Protein AF-N8WRP2-F1 (afdb_monomer_lite)

Organism: NCBI:txid1217675

Secondary structure (DSSP, 8-state):
-------------SS-HHHHHHHHHHHHHHHHHHHHHHHHHHHHHHHHHHHHHHHHHHHHHTT-TTHHHHHHHHHHHHHHHHHHHHHHHHHHHHHHHHHHHHHHHHHHTTS--

Radius of gyration: 22.35 Å; chains: 1; bounding box: 55×19×64 Å

pLDDT: mean 86.26, std 19.16, range [31.7, 98.5]

Foldseek 3Di:
DDDDDDDDDDDDDDPCLVVVLVVLVVLLVVLVVLLVVLLVVLVVLVVVLVVLVVVLVVCVVVVHPCNVVSVVVSVVSNVSSVVSNVVSVVSVVVSVVSVVVSVVSVCVVVPPD

Structure (mmCIF, N/CA/C/O backbone):
data_AF-N8WRP2-F1
#
_entry.id   AF-N8WRP2-F1
#
loop_
_atom_site.group_PDB
_atom_site.id
_atom_site.type_symbol
_atom_site.label_atom_id
_atom_site.label_alt_id
_atom_site.label_comp_id
_atom_site.label_asym_id
_atom_site.label_entity_id
_atom_site.label_seq_id
_atom_site.pdbx_PDB_ins_code
_atom_site.Cartn_x
_atom_site.Cartn_y
_atom_site.Cartn_z
_atom_site.occupancy
_atom_site.B_iso_or_equiv
_atom_site.auth_seq_id
_atom_site.auth_comp_id
_atom_site.auth_asym_id
_atom_site.auth_atom_id
_atom_site.pdbx_PDB_model_num
ATOM 1 N N . MET A 1 1 ? -15.105 -2.986 -14.959 1.00 41.06 1 MET A N 1
ATOM 2 C CA . MET A 1 1 ? -14.072 -4.041 -15.043 1.00 41.06 1 MET A CA 1
ATOM 3 C C . MET A 1 1 ? -13.371 -3.936 -16.389 1.00 41.06 1 MET A C 1
ATOM 5 O O . MET A 1 1 ? -13.980 -4.276 -17.391 1.00 41.06 1 MET A O 1
ATOM 9 N N . LYS A 1 2 ? -12.136 -3.429 -16.428 1.00 31.70 2 LYS A N 1
ATOM 10 C CA . LYS A 1 2 ? -11.237 -3.534 -17.588 1.00 31.70 2 LYS A CA 1
ATOM 11 C C . LYS A 1 2 ? -9.816 -3.709 -17.053 1.00 31.70 2 LYS A C 1
ATOM 13 O O . LYS A 1 2 ? -9.152 -2.735 -16.734 1.00 31.70 2 LYS A O 1
ATOM 18 N N . LYS A 1 3 ? -9.410 -4.968 -16.877 1.00 42.53 3 LYS A N 1
ATOM 19 C CA . LYS A 1 3 ? -8.005 -5.359 -16.750 1.00 42.53 3 LYS A CA 1
ATOM 20 C C . LYS A 1 3 ? -7.523 -5.601 -18.174 1.00 42.53 3 LYS A C 1
ATOM 22 O O . LYS A 1 3 ? -7.933 -6.585 -18.782 1.00 42.53 3 LYS A O 1
ATOM 27 N N . ILE A 1 4 ? -6.758 -4.670 -18.727 1.00 48.00 4 ILE A N 1
ATOM 28 C CA . ILE A 1 4 ? -6.092 -4.885 -20.008 1.00 48.00 4 ILE A CA 1
ATOM 29 C C . ILE A 1 4 ? -4.717 -5.455 -19.672 1.00 48.00 4 ILE A C 1
ATOM 31 O O . ILE A 1 4 ? -3.794 -4.739 -19.312 1.00 48.00 4 ILE A O 1
ATOM 35 N N . LEU A 1 5 ? -4.660 -6.784 -19.706 1.00 45.41 5 LEU A N 1
ATOM 36 C CA . LEU A 1 5 ? -3.441 -7.568 -19.829 1.00 45.41 5 LEU A CA 1
ATOM 37 C C . LEU A 1 5 ? -2.884 -7.345 -21.239 1.00 45.41 5 LEU A C 1
ATOM 39 O O . LEU A 1 5 ? -3.524 -7.748 -22.206 1.00 45.41 5 LEU A O 1
ATOM 43 N N . PHE A 1 6 ? -1.695 -6.761 -21.349 1.00 41.94 6 PHE A N 1
ATOM 44 C CA . PHE A 1 6 ? -0.831 -6.942 -22.517 1.00 41.94 6 PHE A CA 1
ATOM 45 C C . PHE A 1 6 ? 0.575 -7.314 -22.041 1.00 41.94 6 PH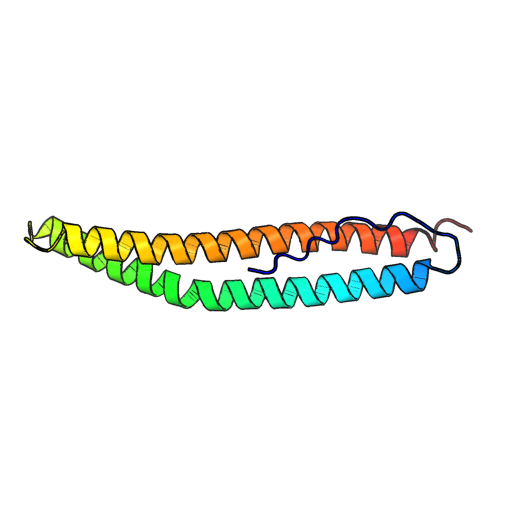E A C 1
ATOM 47 O O . PHE A 1 6 ? 1.536 -6.572 -22.189 1.00 41.94 6 PHE A O 1
ATOM 54 N N . PHE A 1 7 ? 0.673 -8.508 -21.455 1.00 49.56 7 PHE A N 1
ATOM 55 C CA . PHE A 1 7 ? 1.908 -9.281 -21.484 1.00 49.56 7 PHE A CA 1
ATOM 56 C C . PHE A 1 7 ? 2.007 -9.915 -22.873 1.00 49.56 7 PHE A C 1
ATOM 58 O O . PHE A 1 7 ? 1.204 -10.786 -23.207 1.00 49.56 7 PHE A O 1
ATOM 65 N N . GLY A 1 8 ? 2.980 -9.485 -23.671 1.00 56.09 8 GLY A N 1
ATOM 66 C CA . GLY A 1 8 ? 3.402 -10.223 -24.857 1.00 56.09 8 GLY A CA 1
ATOM 67 C C . GLY A 1 8 ? 3.509 -9.381 -26.117 1.00 56.09 8 GLY A C 1
ATOM 68 O O . GLY A 1 8 ? 2.583 -9.358 -26.920 1.00 56.09 8 GLY A O 1
ATOM 69 N N . VAL A 1 9 ? 4.691 -8.809 -26.346 1.00 53.34 9 VAL A N 1
ATOM 70 C CA . VAL A 1 9 ? 5.251 -8.700 -27.697 1.00 53.34 9 VAL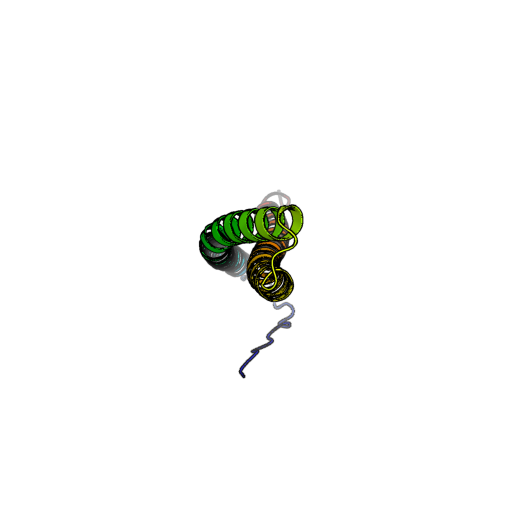 A CA 1
ATOM 71 C C . VAL A 1 9 ? 6.729 -9.073 -27.616 1.00 53.34 9 VAL A C 1
ATOM 73 O O . VAL A 1 9 ? 7.520 -8.430 -26.936 1.00 53.34 9 VAL A O 1
ATOM 76 N N . ILE A 1 10 ? 7.061 -10.175 -28.283 1.00 56.69 10 ILE A N 1
ATOM 77 C CA . ILE A 1 10 ? 8.403 -10.720 -28.469 1.00 56.69 10 ILE A CA 1
ATOM 78 C C . ILE A 1 10 ? 9.061 -10.025 -29.676 1.00 56.69 10 ILE A C 1
ATOM 80 O O . ILE A 1 10 ? 8.467 -9.979 -30.749 1.00 56.69 10 ILE A O 1
ATOM 84 N N . LEU A 1 11 ? 10.288 -9.533 -29.458 1.00 62.53 11 LEU A N 1
ATOM 85 C CA . LEU A 1 11 ? 11.449 -9.403 -30.363 1.00 62.53 11 LEU A CA 1
ATOM 86 C C . LEU A 1 11 ? 11.223 -9.189 -31.875 1.00 62.53 11 LEU A C 1
ATOM 88 O O . LEU A 1 11 ? 10.949 -10.146 -32.593 1.00 62.53 11 LEU A O 1
ATOM 92 N N . LEU A 1 12 ? 11.596 -7.998 -32.377 1.00 42.59 12 LEU A N 1
ATOM 93 C CA . LEU A 1 12 ? 12.087 -7.782 -33.752 1.00 42.59 12 LEU A CA 1
ATOM 94 C C . LEU A 1 12 ? 13.189 -6.686 -33.820 1.00 42.59 12 LEU A C 1
ATOM 96 O O . LEU A 1 12 ? 12.913 -5.496 -33.875 1.00 42.59 12 LEU A O 1
ATOM 100 N N . LEU A 1 13 ? 14.445 -7.150 -33.842 1.00 44.31 13 LEU A N 1
ATOM 101 C CA . LEU A 1 13 ? 15.580 -6.747 -34.702 1.00 44.31 13 LEU A CA 1
ATOM 102 C C . LEU A 1 13 ? 16.085 -5.273 -34.766 1.00 44.31 13 LEU A C 1
ATOM 104 O O . LEU A 1 13 ? 15.610 -4.423 -35.511 1.00 44.31 13 LEU A O 1
ATOM 108 N N . THR A 1 14 ? 17.214 -5.061 -34.073 1.00 52.03 14 THR A N 1
ATOM 109 C CA . THR A 1 14 ? 18.489 -4.423 -34.514 1.00 52.03 14 THR A CA 1
ATOM 110 C C . THR A 1 14 ? 18.557 -2.969 -35.016 1.00 52.03 14 THR A C 1
ATOM 112 O O . THR A 1 14 ? 19.642 -2.515 -35.364 1.00 52.03 14 THR A O 1
ATOM 115 N N . ALA A 1 15 ? 17.489 -2.180 -34.927 1.00 45.91 15 ALA A N 1
ATOM 116 C CA . ALA A 1 15 ? 17.582 -0.710 -34.789 1.00 45.91 15 ALA A CA 1
ATOM 117 C C . ALA A 1 15 ? 16.782 -0.185 -33.575 1.00 45.91 15 ALA A C 1
ATOM 119 O O . ALA A 1 15 ? 16.644 1.020 -33.367 1.00 45.91 15 ALA A O 1
ATOM 120 N N . CYS A 1 16 ? 16.270 -1.112 -32.760 1.00 54.53 16 CYS A N 1
ATOM 121 C CA . CYS A 1 16 ? 15.323 -0.867 -31.679 1.00 54.53 16 CYS A CA 1
ATOM 122 C C . CYS A 1 16 ? 15.951 -0.638 -30.302 1.00 54.53 16 CYS A C 1
ATOM 124 O O . CYS A 1 16 ? 15.215 -0.225 -29.421 1.00 54.53 16 CYS A O 1
ATOM 126 N N . SER A 1 17 ? 17.258 -0.832 -30.088 1.00 56.94 17 SER A N 1
ATOM 127 C CA . SER A 1 17 ? 17.856 -0.742 -28.737 1.00 56.94 17 SER A CA 1
ATOM 128 C C . SER A 1 17 ? 17.659 0.626 -28.079 1.00 56.94 17 SER A C 1
ATOM 130 O O . SER A 1 17 ? 17.324 0.716 -26.903 1.00 56.94 17 SER A O 1
ATOM 132 N N . LYS A 1 18 ? 17.774 1.717 -28.851 1.00 63.50 18 LYS A N 1
ATOM 133 C CA . LYS A 1 18 ? 17.479 3.065 -28.345 1.00 63.50 18 LYS A CA 1
ATOM 134 C C . LYS A 1 18 ? 15.987 3.243 -28.044 1.00 63.50 18 LYS A C 1
ATOM 136 O O . LYS A 1 18 ? 15.648 3.856 -27.045 1.00 63.50 18 LYS A O 1
ATOM 141 N N . SER A 1 19 ? 15.104 2.682 -28.873 1.00 80.81 19 SER A N 1
ATOM 142 C CA . SER A 1 19 ? 13.652 2.723 -28.642 1.00 80.81 19 SER A CA 1
ATOM 143 C C . SER A 1 19 ? 13.233 1.886 -27.429 1.00 80.81 19 SER A C 1
ATOM 145 O O . SER A 1 19 ? 12.342 2.291 -26.694 1.00 80.81 19 SER A O 1
ATOM 147 N N . GLU A 1 20 ? 13.877 0.740 -27.215 1.00 84.12 20 GLU A N 1
ATOM 148 C CA . GLU A 1 20 ? 13.636 -0.181 -26.103 1.00 84.12 20 GLU A CA 1
ATOM 149 C C . GLU A 1 20 ? 14.155 0.411 -24.788 1.00 84.12 20 GLU A C 1
ATOM 151 O O . GLU A 1 20 ? 13.452 0.388 -23.785 1.00 84.12 20 GLU A O 1
ATOM 156 N N . LEU A 1 21 ? 15.331 1.046 -24.801 1.00 88.38 21 LEU A N 1
ATOM 157 C CA . LEU A 1 21 ? 15.866 1.760 -23.643 1.00 88.38 21 LEU A CA 1
ATOM 158 C C . LEU A 1 21 ? 14.977 2.937 -23.212 1.00 88.38 21 LEU A C 1
ATOM 160 O O . LEU A 1 21 ? 14.727 3.104 -22.019 1.00 88.38 21 LEU A O 1
ATOM 164 N N . GLU A 1 22 ? 14.507 3.754 -24.159 1.00 90.50 22 GLU A N 1
ATOM 165 C CA . GLU A 1 22 ? 13.581 4.857 -23.856 1.00 90.50 22 GLU A CA 1
ATOM 166 C C . GLU A 1 22 ? 12.241 4.329 -23.327 1.00 90.50 22 GLU A C 1
ATOM 168 O O . GLU A 1 22 ? 11.694 4.885 -22.375 1.00 90.50 22 GLU A O 1
ATOM 173 N N . GLN A 1 23 ? 11.747 3.215 -23.875 1.00 91.88 23 GLN A N 1
ATOM 174 C CA . GLN A 1 23 ? 10.538 2.565 -23.376 1.00 91.88 23 GLN A CA 1
ATOM 175 C C . GLN A 1 23 ? 10.721 2.053 -21.942 1.00 91.88 23 GLN A C 1
ATOM 177 O O . GLN A 1 23 ? 9.918 2.388 -21.078 1.00 91.88 23 GLN A O 1
ATOM 182 N N . LEU A 1 24 ? 11.810 1.335 -21.649 1.00 93.19 24 LEU A N 1
ATOM 183 C CA . LEU A 1 24 ? 12.115 0.860 -20.295 1.00 93.19 24 LEU A CA 1
ATOM 184 C C . LEU A 1 24 ? 12.230 2.017 -19.290 1.00 93.19 24 LEU A C 1
ATOM 186 O O . LEU A 1 24 ? 11.784 1.897 -18.149 1.00 93.19 24 LEU A O 1
ATOM 190 N N . LYS A 1 25 ? 12.819 3.150 -19.697 1.00 93.62 25 LYS A N 1
ATOM 191 C CA . LYS A 1 25 ? 12.909 4.356 -18.859 1.00 93.62 25 LYS A CA 1
ATOM 192 C C . LYS A 1 25 ? 11.534 4.970 -18.597 1.00 93.62 25 LYS A C 1
ATOM 194 O O . LYS A 1 25 ? 11.252 5.317 -17.451 1.00 93.62 25 LYS A O 1
ATOM 199 N N . SER A 1 26 ? 10.687 5.054 -19.623 1.00 95.19 26 SER A N 1
ATOM 200 C CA . SER A 1 26 ? 9.305 5.530 -19.496 1.00 95.19 26 SER A CA 1
ATOM 201 C C . SER A 1 26 ? 8.488 4.634 -18.563 1.00 95.19 26 SER A C 1
ATOM 203 O O . SER A 1 26 ? 7.904 5.126 -17.600 1.00 95.19 26 SER A O 1
ATOM 205 N N . ASP A 1 27 ? 8.513 3.318 -18.788 1.00 93.50 27 ASP A N 1
ATOM 206 C CA . ASP A 1 27 ? 7.784 2.339 -17.977 1.00 93.50 27 ASP A CA 1
ATOM 207 C C . ASP A 1 27 ? 8.227 2.413 -16.507 1.00 93.50 27 ASP A C 1
ATOM 209 O O . ASP A 1 27 ? 7.403 2.416 -15.591 1.00 93.50 27 ASP A O 1
ATOM 213 N N . GLN A 1 28 ? 9.532 2.563 -16.259 1.00 96.25 28 GLN A N 1
ATOM 214 C CA . GLN A 1 28 ? 10.057 2.754 -14.909 1.00 96.25 28 GLN A CA 1
ATOM 215 C C . GLN A 1 28 ? 9.506 4.020 -14.232 1.00 96.25 28 GLN A C 1
ATOM 217 O O . GLN A 1 28 ? 9.212 3.992 -13.035 1.00 96.25 28 GLN A O 1
ATOM 222 N N . GLU A 1 29 ? 9.422 5.142 -14.950 1.00 96.75 29 GLU A N 1
ATOM 223 C CA . GLU A 1 29 ? 8.904 6.399 -14.401 1.00 96.75 29 GLU A CA 1
ATOM 224 C C . GLU A 1 29 ? 7.413 6.284 -14.060 1.00 96.75 29 GLU A C 1
ATOM 226 O O . GLU A 1 29 ? 6.984 6.718 -12.987 1.00 96.75 29 GLU A O 1
ATOM 231 N N . ASP A 1 30 ? 6.635 5.648 -14.931 1.00 96.38 30 ASP A N 1
ATOM 232 C CA . ASP A 1 30 ? 5.204 5.452 -14.721 1.00 96.38 30 ASP A CA 1
ATOM 233 C C . ASP A 1 30 ? 4.917 4.504 -13.553 1.00 96.38 30 ASP A C 1
ATOM 235 O O . ASP A 1 30 ? 4.030 4.776 -12.737 1.00 96.38 30 ASP A O 1
ATOM 239 N N . LEU A 1 31 ? 5.696 3.429 -13.402 1.00 96.19 31 LEU A N 1
ATOM 240 C CA . LEU A 1 31 ? 5.601 2.557 -12.230 1.00 96.19 31 LEU A CA 1
ATOM 241 C C . LEU A 1 31 ? 6.013 3.282 -10.943 1.00 96.19 31 LEU A C 1
ATOM 243 O O . LEU A 1 31 ? 5.360 3.104 -9.914 1.00 96.19 31 LEU A O 1
ATOM 247 N N . LYS A 1 32 ? 7.047 4.138 -10.982 1.00 97.00 32 LYS A N 1
ATOM 248 C CA . LYS A 1 32 ? 7.449 4.962 -9.825 1.00 97.00 32 LYS A CA 1
ATOM 249 C C . LYS A 1 32 ? 6.308 5.871 -9.372 1.00 97.00 32 LYS A C 1
ATOM 251 O O . LYS A 1 32 ? 5.987 5.885 -8.185 1.00 97.00 32 LYS A O 1
ATOM 256 N N . LYS A 1 33 ? 5.652 6.568 -10.307 1.00 97.31 33 LYS A N 1
ATOM 257 C CA . LYS A 1 33 ? 4.488 7.418 -10.003 1.00 97.31 33 LYS A CA 1
ATOM 258 C C . LYS A 1 33 ? 3.369 6.616 -9.340 1.00 97.31 33 LYS A C 1
ATOM 260 O O . LYS A 1 33 ? 2.857 7.035 -8.305 1.00 97.31 33 LYS A O 1
ATOM 265 N N . GLN A 1 34 ? 3.038 5.444 -9.881 1.00 96.75 34 GLN A N 1
ATOM 266 C CA . GLN A 1 34 ? 2.005 4.573 -9.312 1.00 96.75 34 GLN A CA 1
ATOM 267 C C . GLN A 1 34 ? 2.369 4.071 -7.906 1.00 96.75 34 GLN A C 1
ATOM 269 O O . GLN A 1 34 ? 1.529 4.098 -7.005 1.00 96.75 34 GLN A O 1
ATOM 274 N N . ALA A 1 35 ? 3.618 3.654 -7.682 1.00 96.50 35 ALA A N 1
ATOM 275 C CA . ALA A 1 35 ? 4.085 3.218 -6.367 1.00 96.50 35 ALA A CA 1
ATOM 276 C C . ALA A 1 35 ? 4.019 4.354 -5.327 1.00 96.50 35 ALA A C 1
ATOM 278 O O . ALA A 1 35 ? 3.613 4.129 -4.181 1.00 96.50 35 ALA A O 1
ATOM 279 N N . ASP A 1 36 ? 4.365 5.579 -5.726 1.00 97.44 36 ASP A N 1
ATOM 280 C CA . ASP A 1 36 ? 4.288 6.764 -4.868 1.00 97.44 36 ASP A CA 1
ATOM 281 C C . ASP A 1 36 ? 2.837 7.155 -4.557 1.00 97.44 36 ASP A C 1
ATOM 283 O O . ASP A 1 36 ? 2.520 7.507 -3.422 1.00 97.44 36 ASP A O 1
ATOM 287 N N . GLU A 1 37 ? 1.930 7.066 -5.531 1.00 97.88 37 GLU A N 1
ATOM 288 C CA . GLU A 1 37 ? 0.497 7.304 -5.323 1.00 97.88 37 GLU A CA 1
ATOM 289 C C . GLU A 1 37 ? -0.137 6.285 -4.374 1.00 97.88 37 GLU A C 1
ATOM 291 O O . GLU A 1 37 ? -0.942 6.662 -3.520 1.00 97.88 37 GLU A O 1
ATOM 296 N N . LEU A 1 38 ? 0.228 5.006 -4.490 1.00 97.31 38 LEU A N 1
ATOM 297 C CA . LEU A 1 38 ? -0.217 3.966 -3.562 1.00 97.31 38 LEU A CA 1
ATOM 298 C C . LEU A 1 38 ? 0.322 4.212 -2.152 1.00 97.31 38 LEU A C 1
ATOM 300 O O . LEU A 1 38 ? -0.430 4.096 -1.186 1.00 97.31 38 LEU A O 1
ATOM 304 N N . THR A 1 39 ? 1.591 4.610 -2.035 1.00 96.00 39 THR A N 1
ATOM 305 C CA . THR A 1 39 ? 2.204 4.968 -0.745 1.00 96.00 39 THR A CA 1
ATOM 306 C C . THR A 1 39 ? 1.464 6.150 -0.106 1.00 96.00 39 THR A C 1
ATOM 308 O O . THR A 1 39 ? 1.016 6.044 1.032 1.00 96.00 39 THR A O 1
ATOM 311 N N . LYS A 1 40 ? 1.200 7.223 -0.868 1.00 97.69 40 LYS A N 1
ATOM 312 C CA . LYS A 1 40 ? 0.430 8.393 -0.399 1.00 97.69 40 LYS A CA 1
ATOM 313 C C . LYS A 1 40 ? -0.986 8.046 0.061 1.00 97.69 40 LYS A C 1
ATOM 315 O O . LYS A 1 40 ? -1.521 8.720 0.934 1.00 97.69 40 LYS A O 1
ATOM 320 N N . GLN A 1 41 ? -1.615 7.040 -0.546 1.00 97.06 41 GLN A N 1
ATOM 321 C CA . GLN A 1 41 ? -2.931 6.554 -0.121 1.00 97.06 41 GLN A CA 1
ATOM 322 C C . GLN A 1 41 ? -2.846 5.674 1.133 1.00 97.06 41 GLN A C 1
ATOM 324 O O . GLN A 1 41 ? -3.751 5.710 1.965 1.00 97.06 41 GLN A O 1
ATOM 329 N N . ALA A 1 42 ? -1.773 4.893 1.279 1.00 97.00 42 ALA A N 1
ATOM 330 C CA . ALA A 1 42 ? -1.563 4.014 2.423 1.00 97.00 42 ALA A CA 1
ATOM 331 C C . ALA A 1 42 ? -1.245 4.790 3.712 1.00 97.00 42 ALA A C 1
ATOM 333 O O . ALA A 1 42 ? -1.743 4.415 4.772 1.00 97.00 42 ALA A O 1
ATOM 334 N N . ASP A 1 43 ? -0.471 5.876 3.628 1.00 96.56 43 ASP A N 1
ATOM 335 C CA . ASP A 1 43 ? -0.038 6.680 4.782 1.00 96.56 43 ASP A CA 1
ATOM 336 C C . ASP A 1 43 ? -1.195 7.133 5.700 1.00 96.56 43 ASP A C 1
ATOM 338 O O . ASP A 1 43 ? -1.192 6.767 6.882 1.00 96.56 43 ASP A O 1
ATOM 342 N N . PRO A 1 44 ? -2.235 7.846 5.213 1.00 97.75 44 PRO A N 1
ATOM 343 C CA . PRO A 1 44 ? -3.340 8.278 6.071 1.00 97.75 44 PRO A CA 1
ATOM 344 C C . PRO A 1 44 ? -4.137 7.098 6.642 1.00 97.75 44 PRO A C 1
ATOM 346 O O . PRO A 1 44 ? -4.602 7.163 7.781 1.00 97.75 44 PRO A O 1
ATOM 349 N N . LEU A 1 45 ? -4.266 5.998 5.893 1.00 98.06 45 LEU A N 1
ATOM 350 C CA . LEU A 1 45 ? -4.943 4.790 6.372 1.00 98.06 45 LEU A CA 1
ATOM 351 C C . LEU A 1 45 ? -4.125 4.064 7.442 1.00 98.06 45 LEU A C 1
ATOM 353 O O . LEU A 1 45 ? -4.700 3.471 8.351 1.00 98.06 45 LEU A O 1
ATOM 357 N N . SER A 1 46 ? -2.795 4.121 7.377 1.00 97.38 46 SER A N 1
ATOM 358 C CA . SER A 1 46 ? -1.909 3.581 8.409 1.00 97.38 46 SER A CA 1
ATOM 359 C C . SER A 1 46 ? -2.058 4.361 9.717 1.00 97.38 46 SER A C 1
ATOM 361 O O . SER A 1 46 ? -2.225 3.767 10.786 1.00 97.38 46 SER A O 1
ATOM 363 N N . GLU A 1 47 ? -2.108 5.694 9.643 1.00 97.81 47 GLU A N 1
ATOM 364 C CA . GLU A 1 47 ? -2.392 6.534 10.811 1.00 97.81 47 GLU A CA 1
ATOM 365 C C . GLU A 1 47 ? -3.789 6.267 11.391 1.00 97.81 47 GLU A C 1
ATOM 367 O O . GLU A 1 47 ? -3.960 6.162 12.609 1.00 97.81 47 GLU A O 1
ATOM 372 N N . GLU A 1 48 ? -4.804 6.143 10.533 1.00 98.12 48 GLU A N 1
ATOM 373 C CA . GLU A 1 48 ? -6.170 5.832 10.955 1.00 98.12 48 GLU A CA 1
ATOM 374 C C . GLU A 1 48 ? -6.267 4.431 11.577 1.00 98.12 48 GLU A C 1
ATOM 376 O O . GLU A 1 48 ? -6.866 4.269 12.642 1.00 98.12 48 GLU A O 1
ATOM 381 N N . CYS A 1 49 ? -5.599 3.436 10.989 1.00 98.31 49 CYS A N 1
ATOM 382 C CA . CYS A 1 49 ? -5.452 2.095 11.547 1.00 98.31 49 CYS A CA 1
ATOM 383 C C . CYS A 1 49 ? -4.880 2.151 12.970 1.00 98.31 49 CYS A C 1
ATOM 385 O O . CYS A 1 49 ? -5.464 1.572 13.888 1.00 98.31 49 CYS A O 1
ATOM 387 N N . GLN A 1 50 ? -3.792 2.894 13.198 1.00 98.38 50 GLN A N 1
ATOM 388 C CA . GLN A 1 50 ? -3.194 3.025 14.532 1.00 98.38 50 GLN A CA 1
ATOM 389 C C . GLN A 1 50 ? -4.163 3.649 15.544 1.00 98.38 50 GLN A C 1
ATOM 391 O O . GLN A 1 50 ? -4.282 3.157 16.672 1.00 98.38 50 GLN A O 1
ATOM 396 N N . LYS A 1 51 ? -4.908 4.687 15.138 1.00 98.44 51 LYS A N 1
ATOM 397 C CA . LYS A 1 51 ? -5.942 5.314 15.978 1.00 98.44 51 LYS A CA 1
ATOM 398 C C . LYS A 1 51 ? -7.049 4.320 16.337 1.00 98.44 51 LYS A C 1
ATOM 400 O O . LYS A 1 51 ? -7.409 4.205 17.508 1.00 98.44 51 LYS A O 1
ATOM 405 N N . LEU A 1 52 ? -7.567 3.573 15.364 1.00 98.25 52 LEU A N 1
ATOM 406 C CA . LEU A 1 52 ? -8.634 2.592 15.584 1.00 98.25 52 LEU A CA 1
ATOM 407 C C . LEU A 1 52 ? -8.166 1.405 16.434 1.00 98.25 52 LEU A C 1
ATOM 409 O O . LEU A 1 52 ? -8.900 0.953 17.312 1.00 98.25 52 LEU A O 1
ATOM 413 N N . VAL A 1 53 ? -6.927 0.944 16.253 1.00 98.25 53 VAL A N 1
ATOM 414 C CA . VAL A 1 53 ? -6.319 -0.087 17.107 1.00 98.25 53 VAL A CA 1
ATOM 415 C C . VAL A 1 53 ? -6.216 0.395 18.554 1.00 98.25 53 VAL A C 1
ATOM 417 O O . VAL A 1 53 ? -6.514 -0.371 19.471 1.00 98.25 53 VAL A O 1
ATOM 420 N N . ALA A 1 54 ? -5.837 1.654 18.785 1.00 98.25 54 ALA A N 1
ATOM 421 C CA . ALA A 1 54 ? -5.812 2.224 20.131 1.00 98.25 54 ALA A CA 1
ATOM 422 C C . ALA A 1 54 ? -7.218 2.280 20.754 1.00 98.25 54 ALA A C 1
ATOM 424 O O . ALA A 1 54 ? -7.392 1.880 21.904 1.00 98.25 54 ALA A O 1
ATOM 425 N N . GLN A 1 55 ? -8.233 2.691 19.987 1.00 97.81 55 GLN A N 1
ATOM 426 C CA . GLN A 1 55 ? -9.626 2.691 20.448 1.00 97.81 55 GLN A CA 1
ATOM 427 C C . GLN A 1 55 ? -10.137 1.283 20.776 1.00 97.81 55 GLN A C 1
ATOM 429 O O . GLN A 1 55 ? -10.836 1.103 21.771 1.00 97.81 55 GLN A O 1
ATOM 434 N N . TYR A 1 56 ? -9.797 0.285 19.959 1.00 98.06 56 TYR A N 1
ATOM 435 C CA . TYR A 1 56 ? -10.132 -1.110 20.238 1.00 98.06 56 TYR A CA 1
ATOM 436 C C . TYR A 1 56 ? -9.463 -1.599 21.529 1.00 98.06 56 TYR A C 1
ATOM 438 O O . TYR A 1 56 ? -10.133 -2.196 22.367 1.00 98.06 56 TYR A O 1
ATOM 446 N N . LYS A 1 57 ? -8.172 -1.301 21.737 1.00 97.75 57 LYS A N 1
ATOM 447 C CA . LYS A 1 57 ? -7.454 -1.658 22.973 1.00 97.75 57 LYS A CA 1
ATOM 448 C C . LYS A 1 57 ? -8.084 -1.025 24.216 1.00 97.75 57 LYS A C 1
ATOM 450 O O . LYS A 1 57 ? -8.214 -1.699 25.233 1.00 97.75 57 LYS A O 1
ATOM 455 N N . ASP A 1 58 ? -8.494 0.238 24.129 1.00 97.94 58 ASP A N 1
ATOM 456 C CA . ASP A 1 58 ? -9.193 0.930 25.218 1.00 97.94 58 ASP A CA 1
ATOM 457 C C . ASP A 1 58 ? -10.562 0.291 25.517 1.00 97.94 58 ASP A C 1
ATOM 459 O O . ASP A 1 58 ? -10.874 -0.002 26.672 1.00 97.94 58 ASP A O 1
ATOM 463 N N . ALA A 1 59 ? -11.353 -0.011 24.483 1.00 97.38 59 ALA A N 1
ATOM 464 C CA . ALA A 1 59 ? -12.641 -0.687 24.634 1.00 97.38 59 ALA A CA 1
ATOM 465 C C . ALA A 1 59 ? -12.502 -2.106 25.207 1.00 97.38 59 ALA A C 1
ATOM 467 O O . ALA A 1 59 ? -13.307 -2.509 26.047 1.00 97.38 59 ALA A O 1
ATOM 468 N N . LEU A 1 60 ? -11.458 -2.836 24.801 1.00 96.88 60 LEU A N 1
ATOM 469 C CA . LEU A 1 60 ? -11.110 -4.149 25.339 1.00 96.88 60 LEU A CA 1
ATOM 470 C C . LEU A 1 60 ? -10.780 -4.065 26.834 1.00 96.88 60 LEU A C 1
ATOM 472 O O . LEU A 1 60 ? -11.336 -4.821 27.625 1.00 96.88 60 LEU A O 1
ATOM 476 N N . ALA A 1 61 ? -9.935 -3.111 27.239 1.00 97.56 61 ALA A N 1
ATOM 477 C CA . ALA A 1 61 ? -9.573 -2.911 28.644 1.00 97.56 61 ALA A CA 1
ATOM 478 C C . ALA A 1 61 ? -10.780 -2.541 29.525 1.00 97.56 61 ALA A C 1
ATOM 480 O O . ALA A 1 61 ? -10.818 -2.885 30.705 1.00 97.56 61 ALA A O 1
ATOM 481 N N . LYS A 1 62 ? -11.776 -1.859 28.950 1.00 97.38 62 LYS A N 1
ATOM 482 C CA . LYS A 1 62 ? -13.011 -1.449 29.633 1.00 97.38 62 LYS A CA 1
ATOM 483 C C . LYS A 1 62 ? -14.135 -2.489 29.572 1.00 97.38 62 LYS A C 1
ATOM 485 O O . LYS A 1 62 ? -15.195 -2.225 30.132 1.00 97.38 62 LYS A O 1
ATOM 490 N N . ASN A 1 63 ? -13.943 -3.633 28.901 1.00 95.44 63 ASN A N 1
ATOM 491 C CA . ASN A 1 63 ? -15.023 -4.580 28.582 1.00 95.44 63 ASN A CA 1
ATOM 492 C C . ASN A 1 63 ? -16.256 -3.879 27.974 1.00 95.44 63 ASN A C 1
ATOM 494 O O . ASN A 1 63 ? -17.403 -4.162 28.322 1.00 95.44 63 ASN A O 1
ATOM 498 N N . SER A 1 64 ? -16.009 -2.921 27.080 1.00 96.31 64 SER A N 1
ATOM 499 C CA . SER A 1 64 ? -17.068 -2.137 26.450 1.00 96.31 64 SER A CA 1
ATOM 500 C C . SER A 1 64 ? -17.924 -2.999 25.518 1.00 96.31 64 SER A C 1
ATOM 502 O O . SER A 1 64 ? -17.424 -3.888 24.827 1.00 96.31 64 SER A O 1
ATOM 504 N N . SER A 1 65 ? -19.219 -2.694 25.444 1.00 95.62 65 SER A N 1
ATOM 505 C CA . SER A 1 65 ? -20.181 -3.379 24.572 1.00 95.62 65 SER A CA 1
ATOM 506 C C . SER A 1 65 ? -19.950 -3.123 23.077 1.00 95.62 65 SER A C 1
ATOM 508 O O . SER A 1 65 ? -20.423 -3.892 22.244 1.00 95.62 65 SER A O 1
ATOM 510 N N . ASP A 1 66 ? -19.194 -2.081 22.722 1.00 95.19 66 ASP A N 1
ATOM 511 C CA . ASP A 1 66 ? -18.852 -1.708 21.342 1.00 95.19 66 ASP A CA 1
ATOM 512 C C . ASP A 1 66 ? -17.495 -2.261 20.855 1.00 95.19 66 ASP A C 1
ATOM 514 O O . ASP A 1 66 ? -17.036 -1.930 19.758 1.00 95.19 66 ASP A O 1
ATOM 518 N N . MET A 1 67 ? -16.855 -3.127 21.647 1.00 97.00 67 MET A N 1
ATOM 519 C CA . MET A 1 67 ? -15.537 -3.701 21.362 1.00 97.00 67 MET A CA 1
ATOM 520 C C . MET A 1 67 ? -15.458 -4.364 19.978 1.00 97.00 67 MET A C 1
ATOM 522 O O . MET A 1 67 ? -14.523 -4.093 19.223 1.00 97.00 67 MET A O 1
ATOM 526 N N . GLU A 1 68 ? -16.440 -5.196 19.621 1.00 96.94 68 GLU A N 1
ATOM 527 C CA . GLU A 1 68 ? -16.420 -5.933 18.350 1.00 96.94 68 GLU A CA 1
ATOM 528 C C . GLU A 1 68 ? -16.582 -4.992 17.147 1.00 96.94 68 GLU A C 1
ATOM 530 O O . GLU A 1 68 ? -15.907 -5.150 16.131 1.00 96.94 68 GLU A O 1
ATOM 535 N N . ALA A 1 69 ? -17.395 -3.938 17.285 1.00 97.50 69 ALA A N 1
ATOM 536 C CA . ALA A 1 69 ? -17.534 -2.919 16.248 1.00 97.50 69 ALA A CA 1
ATOM 537 C C . ALA A 1 69 ? -16.209 -2.172 16.013 1.00 97.50 69 ALA A C 1
ATOM 539 O O . ALA A 1 69 ? -15.811 -1.956 14.867 1.00 97.50 69 ALA A O 1
ATOM 540 N N . LYS A 1 70 ? -15.484 -1.822 17.086 1.00 97.56 70 LYS A N 1
ATOM 541 C CA . LYS A 1 70 ? -14.163 -1.178 16.985 1.00 97.56 70 LYS A CA 1
ATOM 542 C C . LYS A 1 70 ? -13.102 -2.105 16.400 1.00 97.56 70 LYS A C 1
ATOM 544 O O . LYS A 1 70 ? -12.271 -1.648 15.618 1.00 97.56 70 LYS A O 1
ATOM 549 N N . LYS A 1 71 ? -13.142 -3.395 16.739 1.00 97.94 71 LYS A N 1
ATOM 550 C CA . LYS A 1 71 ? -12.255 -4.414 16.168 1.00 97.94 71 LYS A CA 1
ATOM 551 C C . LYS A 1 71 ? -12.435 -4.526 14.658 1.00 97.94 71 LYS A C 1
ATOM 553 O O . LYS A 1 71 ? -11.447 -4.465 13.931 1.00 97.94 71 LYS A O 1
ATOM 558 N N . GLU A 1 72 ? -13.671 -4.651 14.179 1.00 98.31 72 GLU A N 1
ATOM 559 C CA . GLU A 1 72 ? -13.942 -4.773 12.743 1.00 98.31 72 GLU A CA 1
ATOM 560 C C . GLU A 1 72 ? -13.627 -3.475 11.983 1.00 98.31 72 GLU A C 1
ATOM 562 O O . GLU A 1 72 ? -13.067 -3.528 10.886 1.00 98.31 72 GLU A O 1
ATOM 567 N N . ALA A 1 73 ? -13.884 -2.307 12.585 1.00 97.62 73 ALA A N 1
ATOM 568 C CA . ALA A 1 73 ? -13.460 -1.023 12.025 1.00 97.62 73 ALA A CA 1
ATOM 569 C C . ALA A 1 73 ? -11.930 -0.944 11.879 1.00 97.62 73 ALA A C 1
ATOM 571 O O . ALA A 1 73 ? -11.434 -0.643 10.792 1.00 97.62 73 ALA A O 1
ATOM 572 N N . ALA A 1 74 ? -11.184 -1.279 12.940 1.00 98.19 74 ALA A N 1
ATOM 573 C CA . ALA A 1 74 ? -9.724 -1.310 12.911 1.00 98.19 74 ALA A CA 1
ATOM 574 C C . ALA A 1 74 ? -9.212 -2.294 11.853 1.00 98.19 74 ALA A C 1
ATOM 576 O O . ALA A 1 74 ? -8.414 -1.921 10.999 1.00 98.19 74 ALA A O 1
ATOM 577 N N . LYS A 1 75 ? -9.725 -3.529 11.851 1.00 98.44 75 LYS A N 1
ATOM 578 C CA . LYS A 1 75 ? -9.341 -4.576 10.897 1.00 98.44 75 LYS A CA 1
ATOM 579 C C . LYS A 1 75 ? -9.508 -4.119 9.452 1.00 98.44 75 LYS A C 1
ATOM 581 O O . LYS A 1 75 ? -8.590 -4.297 8.658 1.00 98.44 75 LYS A O 1
ATOM 586 N N . LYS A 1 76 ? -10.650 -3.516 9.111 1.00 98.38 76 LYS A N 1
ATOM 587 C CA . LYS A 1 76 ? -10.925 -3.041 7.751 1.00 98.38 76 LYS A CA 1
ATOM 588 C C . LYS A 1 76 ? -9.900 -2.003 7.297 1.00 98.38 76 LYS A C 1
ATOM 590 O O . LYS A 1 76 ? -9.322 -2.162 6.226 1.00 98.38 76 LYS A O 1
ATOM 595 N N . VAL A 1 77 ? -9.668 -0.967 8.101 1.00 98.38 77 VAL A N 1
ATOM 596 C CA . VAL A 1 77 ? -8.755 0.128 7.738 1.00 98.38 77 VAL A CA 1
ATOM 597 C C . VAL A 1 77 ? -7.307 -0.358 7.694 1.00 98.38 77 VAL A C 1
ATOM 599 O O . VAL A 1 77 ? -6.593 -0.077 6.734 1.00 98.38 77 VAL A O 1
ATOM 602 N N . CYS A 1 78 ? -6.887 -1.163 8.672 1.00 98.38 78 CYS A N 1
ATOM 603 C CA . CYS A 1 78 ? -5.550 -1.752 8.685 1.00 98.38 78 CYS A CA 1
ATOM 604 C C . CYS A 1 78 ? -5.308 -2.667 7.476 1.00 98.38 78 CYS A C 1
ATOM 606 O O . CYS A 1 78 ? -4.233 -2.612 6.883 1.00 98.38 78 CYS A O 1
ATOM 608 N N . GLN A 1 79 ? -6.301 -3.470 7.077 1.00 98.50 79 GLN A N 1
ATOM 609 C CA . GLN A 1 79 ? -6.193 -4.312 5.885 1.00 98.50 79 GLN A CA 1
ATOM 610 C C . GLN A 1 79 ? -6.052 -3.465 4.618 1.00 98.50 79 GLN A C 1
ATOM 612 O O . GLN A 1 79 ? -5.197 -3.749 3.790 1.00 98.50 79 GLN A O 1
ATOM 617 N N . GLN A 1 80 ? -6.840 -2.396 4.483 1.00 98.38 80 GLN A N 1
ATOM 618 C CA . GLN A 1 80 ? -6.742 -1.496 3.332 1.00 98.38 80 GLN A CA 1
ATOM 619 C C . GLN A 1 80 ? -5.372 -0.814 3.246 1.00 98.38 80 GLN A C 1
ATOM 621 O O . GLN A 1 80 ? -4.796 -0.755 2.160 1.00 98.38 80 GLN A O 1
ATOM 626 N N . ALA A 1 81 ? -4.832 -0.342 4.375 1.00 98.31 81 ALA A N 1
ATOM 627 C CA . ALA A 1 81 ? -3.485 0.221 4.432 1.00 98.31 81 ALA A CA 1
ATOM 628 C C . ALA A 1 81 ? -2.434 -0.811 3.989 1.00 98.31 81 ALA A C 1
ATOM 630 O O . ALA A 1 81 ? -1.617 -0.530 3.114 1.00 98.31 81 ALA A O 1
ATOM 631 N N . PHE A 1 82 ? -2.507 -2.028 4.537 1.00 98.06 82 PHE A N 1
ATOM 632 C CA . PHE A 1 82 ? -1.595 -3.123 4.209 1.00 98.06 82 PHE A CA 1
ATOM 633 C C . PHE A 1 82 ? -1.654 -3.521 2.729 1.00 98.06 82 PHE A C 1
ATOM 635 O O . PHE A 1 82 ? -0.615 -3.673 2.092 1.00 98.06 82 PHE A O 1
ATOM 642 N N . ASP A 1 83 ? -2.853 -3.638 2.157 1.00 98.44 83 ASP A N 1
ATOM 643 C CA . ASP A 1 83 ? -3.039 -4.010 0.753 1.00 98.44 83 ASP A CA 1
ATOM 644 C C . ASP A 1 83 ? -2.432 -2.970 -0.200 1.00 98.44 83 ASP A C 1
ATOM 646 O O . ASP A 1 83 ? -1.844 -3.328 -1.221 1.00 98.44 83 ASP A O 1
ATOM 650 N N . LEU A 1 84 ? -2.558 -1.677 0.117 1.00 97.88 84 LEU A N 1
ATOM 651 C CA . LEU A 1 84 ? -1.948 -0.603 -0.672 1.00 97.88 84 LEU A CA 1
ATOM 652 C C . LEU A 1 84 ? -0.424 -0.607 -0.544 1.00 97.88 84 LEU A C 1
ATOM 654 O O . LEU A 1 84 ? 0.267 -0.503 -1.558 1.00 97.88 84 LEU A O 1
ATOM 658 N N . SER A 1 85 ? 0.101 -0.781 0.673 1.00 97.38 85 SER A N 1
ATOM 659 C CA . SER A 1 85 ? 1.543 -0.905 0.898 1.00 97.38 85 SER A CA 1
ATOM 660 C C . SER A 1 85 ? 2.134 -2.108 0.163 1.00 97.38 85 SER A C 1
ATOM 662 O O . SER A 1 85 ? 3.189 -1.977 -0.451 1.00 97.38 85 SER A O 1
ATOM 664 N N . ASN A 1 86 ? 1.451 -3.255 0.152 1.00 98.00 86 ASN A N 1
ATOM 665 C CA . ASN A 1 86 ? 1.912 -4.432 -0.587 1.00 98.00 86 ASN A CA 1
ATOM 666 C C . ASN A 1 86 ? 1.927 -4.203 -2.092 1.00 98.00 86 ASN A C 1
ATOM 668 O O . ASN A 1 86 ? 2.923 -4.517 -2.731 1.00 98.00 86 ASN A O 1
ATOM 672 N N . LYS A 1 87 ? 0.883 -3.589 -2.656 1.00 97.81 87 LYS A N 1
ATOM 673 C CA . LYS A 1 87 ? 0.896 -3.227 -4.080 1.00 97.81 87 LYS A CA 1
ATOM 674 C C . LYS A 1 87 ? 2.041 -2.273 -4.405 1.00 97.81 87 LYS A C 1
ATOM 676 O O . LYS A 1 87 ? 2.702 -2.436 -5.420 1.00 97.81 87 LYS A O 1
ATOM 681 N N . ALA A 1 88 ? 2.315 -1.297 -3.539 1.00 97.31 88 ALA A N 1
ATOM 682 C CA . ALA A 1 88 ? 3.460 -0.410 -3.726 1.00 97.31 88 ALA A CA 1
ATOM 683 C C . ALA A 1 88 ? 4.797 -1.178 -3.688 1.00 97.31 88 ALA A C 1
ATOM 685 O O . ALA A 1 88 ? 5.708 -0.836 -4.438 1.00 97.31 88 ALA A O 1
ATOM 686 N N . LEU A 1 89 ? 4.921 -2.213 -2.848 1.00 97.56 89 LEU A N 1
ATOM 687 C CA . LEU A 1 89 ? 6.098 -3.089 -2.808 1.00 97.56 89 LEU A CA 1
ATOM 688 C C . LEU A 1 89 ? 6.231 -3.948 -4.072 1.00 97.56 89 LEU A C 1
ATOM 690 O O . LEU A 1 89 ? 7.333 -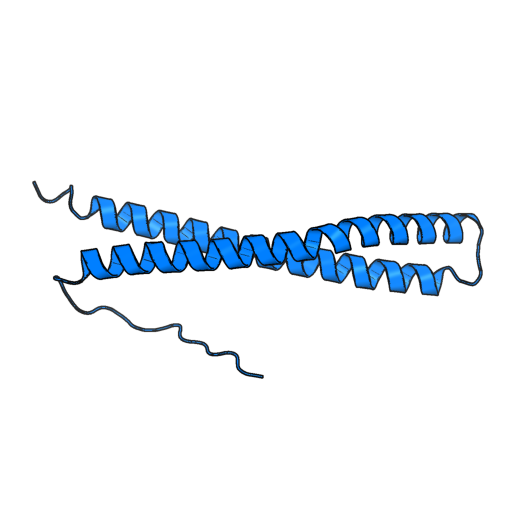4.042 -4.602 1.00 97.56 89 LEU A O 1
ATOM 694 N N . GLU A 1 90 ? 5.132 -4.508 -4.581 1.00 97.19 90 GLU A N 1
ATOM 695 C CA . GLU A 1 90 ? 5.106 -5.247 -5.853 1.00 97.19 90 GLU A CA 1
ATOM 696 C C . GLU A 1 90 ? 5.601 -4.361 -7.007 1.00 97.19 90 GLU A C 1
ATOM 698 O O . GLU A 1 90 ? 6.516 -4.743 -7.732 1.00 97.19 90 GLU A O 1
ATOM 703 N N . LEU A 1 91 ? 5.096 -3.125 -7.114 1.00 96.50 91 LEU A N 1
ATOM 704 C CA . LEU A 1 91 ? 5.567 -2.182 -8.135 1.00 96.50 91 LEU A CA 1
ATOM 705 C C . LEU A 1 91 ? 7.046 -1.810 -7.956 1.00 96.50 91 LEU A C 1
ATOM 707 O O . LEU A 1 91 ? 7.753 -1.594 -8.937 1.00 96.50 91 LEU A O 1
ATOM 711 N N . ARG A 1 92 ? 7.546 -1.731 -6.716 1.00 96.38 92 ARG A N 1
ATOM 712 C CA . ARG A 1 92 ? 8.974 -1.475 -6.450 1.00 96.38 92 ARG A CA 1
ATOM 713 C C . ARG A 1 92 ? 9.866 -2.632 -6.889 1.00 96.38 92 ARG A C 1
ATOM 715 O O . ARG A 1 92 ? 10.969 -2.369 -7.366 1.00 96.38 92 ARG A O 1
ATOM 722 N N . ASP A 1 93 ? 9.397 -3.869 -6.762 1.00 97.12 93 ASP A N 1
ATOM 723 C CA . ASP A 1 93 ? 10.099 -5.039 -7.291 1.00 97.12 93 ASP A CA 1
ATOM 724 C C . ASP A 1 93 ? 10.141 -5.012 -8.829 1.00 97.12 93 ASP A C 1
ATOM 726 O O . ASP A 1 93 ? 11.202 -5.173 -9.432 1.00 97.12 93 ASP A O 1
ATOM 730 N N . GLU A 1 94 ? 9.025 -4.671 -9.482 1.00 95.38 94 GLU A N 1
ATOM 731 C CA . GLU A 1 94 ? 8.986 -4.471 -10.938 1.00 95.38 94 GLU A CA 1
ATOM 732 C C . GLU A 1 94 ? 9.941 -3.357 -11.399 1.00 95.38 94 GLU A C 1
ATOM 734 O O . GLU A 1 94 ? 10.713 -3.546 -12.341 1.00 95.38 94 GLU A O 1
ATOM 739 N N . ILE A 1 95 ? 9.967 -2.218 -10.697 1.00 96.19 95 ILE A N 1
ATOM 740 C CA . ILE A 1 95 ? 10.912 -1.120 -10.955 1.00 96.19 95 ILE A CA 1
AT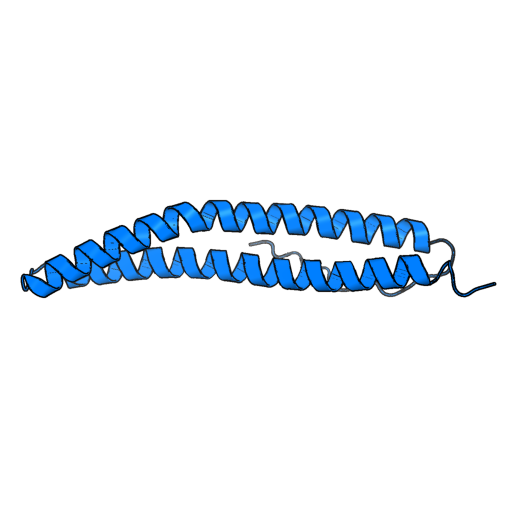OM 741 C C . ILE A 1 95 ? 12.360 -1.609 -10.857 1.00 96.19 95 ILE A C 1
ATOM 743 O O . ILE A 1 95 ? 13.187 -1.224 -11.686 1.00 96.19 95 ILE A O 1
ATOM 747 N N . PHE A 1 96 ? 12.683 -2.435 -9.858 1.00 96.62 96 PHE A N 1
ATOM 748 C CA . PHE A 1 96 ? 14.023 -2.995 -9.689 1.00 96.62 96 PHE A CA 1
ATOM 749 C C . PHE A 1 96 ? 14.398 -3.923 -10.852 1.00 96.62 96 PHE A C 1
ATOM 751 O O . PHE A 1 96 ? 15.483 -3.796 -11.421 1.00 96.62 96 PHE A O 1
ATOM 758 N N . ASN A 1 97 ? 13.474 -4.780 -11.285 1.00 94.56 97 ASN A N 1
ATOM 759 C CA . ASN A 1 97 ? 13.677 -5.637 -12.452 1.00 94.56 97 ASN A CA 1
ATOM 760 C C . ASN A 1 97 ? 13.903 -4.814 -13.736 1.00 94.56 97 ASN A C 1
ATOM 762 O O . ASN A 1 97 ? 14.817 -5.109 -14.510 1.00 94.56 97 ASN A O 1
ATOM 766 N N . ILE A 1 98 ? 13.150 -3.727 -13.936 1.00 92.38 98 ILE A N 1
ATOM 767 C CA . ILE A 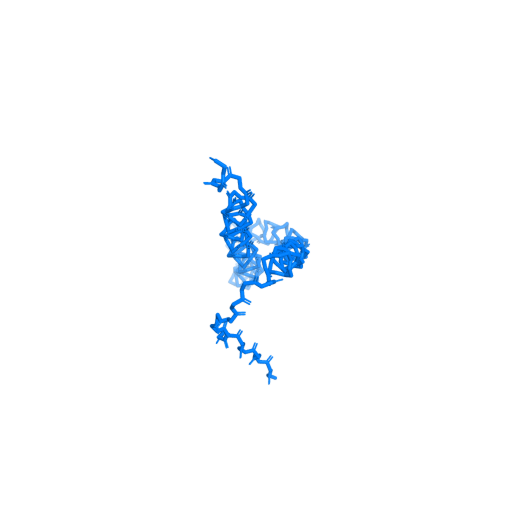1 98 ? 13.359 -2.807 -15.067 1.00 92.38 98 ILE A CA 1
ATOM 768 C C . ILE A 1 98 ? 14.706 -2.077 -14.959 1.00 92.38 98 ILE A C 1
ATOM 770 O O . ILE A 1 98 ? 15.375 -1.888 -15.973 1.00 92.38 98 ILE A O 1
ATOM 774 N N . GLN A 1 99 ? 15.156 -1.692 -13.757 1.00 94.38 99 GLN A N 1
ATOM 775 C CA . GLN A 1 99 ? 16.496 -1.112 -13.571 1.00 94.38 99 GLN A CA 1
ATOM 776 C C . GLN A 1 99 ? 17.596 -2.062 -14.050 1.00 94.38 99 GLN A C 1
ATOM 778 O O . GLN A 1 99 ? 18.517 -1.625 -14.739 1.00 94.38 99 GLN A O 1
ATOM 783 N N . ILE A 1 100 ? 17.484 -3.355 -13.738 1.00 94.12 100 ILE A N 1
ATOM 784 C CA . ILE A 1 100 ? 18.424 -4.370 -14.227 1.00 94.12 100 ILE A CA 1
ATOM 785 C C . ILE A 1 100 ? 18.386 -4.444 -15.759 1.00 94.12 100 ILE A C 1
ATOM 787 O O . ILE A 1 100 ? 19.442 -4.465 -16.393 1.00 94.12 100 ILE A O 1
ATOM 791 N N . ALA A 1 101 ? 17.193 -4.436 -16.362 1.00 91.31 101 ALA A N 1
ATOM 792 C CA . ALA A 1 101 ? 17.038 -4.463 -17.816 1.00 91.31 101 ALA A CA 1
ATOM 793 C C . ALA A 1 101 ? 17.670 -3.234 -18.497 1.00 91.31 101 ALA A C 1
ATOM 795 O O . ALA A 1 101 ? 18.395 -3.387 -19.478 1.00 91.31 101 ALA A O 1
ATOM 796 N N . ILE A 1 102 ? 17.479 -2.035 -17.936 1.00 90.50 102 ILE A N 1
ATOM 797 C CA . ILE A 1 102 ? 18.114 -0.795 -18.409 1.00 90.50 102 ILE A CA 1
ATOM 798 C C . ILE A 1 102 ? 19.639 -0.916 -18.363 1.00 90.50 102 ILE A C 1
ATOM 800 O O . ILE A 1 102 ? 20.299 -0.634 -19.359 1.00 90.50 102 ILE A O 1
ATOM 804 N N . ILE A 1 103 ? 20.204 -1.376 -17.242 1.00 90.81 103 ILE A N 1
ATOM 805 C CA . ILE A 1 103 ? 21.658 -1.554 -17.094 1.00 90.81 103 ILE A CA 1
ATOM 806 C C . ILE A 1 103 ? 22.190 -2.555 -18.126 1.00 90.81 103 ILE A C 1
ATOM 808 O O . ILE A 1 103 ? 23.257 -2.346 -18.705 1.00 90.81 103 ILE A O 1
ATOM 812 N N . ALA A 1 104 ? 21.469 -3.652 -18.361 1.00 89.75 104 ALA A N 1
ATOM 813 C CA . ALA A 1 104 ? 21.849 -4.635 -19.367 1.00 89.75 104 ALA A CA 1
ATOM 814 C C . ALA A 1 104 ? 21.847 -4.018 -20.776 1.00 89.75 104 ALA A C 1
ATOM 816 O O . ALA A 1 104 ? 22.820 -4.186 -21.511 1.00 89.75 104 ALA A O 1
ATOM 817 N N . GLU A 1 105 ? 20.806 -3.262 -21.130 1.00 86.75 105 GLU A N 1
ATOM 818 C CA . GLU A 1 105 ? 20.682 -2.608 -22.436 1.00 86.75 105 GLU A CA 1
ATOM 819 C C . GLU A 1 105 ? 21.758 -1.533 -22.652 1.00 86.75 105 GLU A C 1
ATOM 821 O O . GLU A 1 105 ? 22.406 -1.499 -23.698 1.00 86.75 105 GLU A O 1
ATOM 826 N N . GLU A 1 106 ? 22.045 -0.716 -21.635 1.00 87.31 106 GLU A N 1
ATOM 827 C CA . GLU A 1 106 ? 23.103 0.303 -21.684 1.00 87.31 106 GLU A CA 1
ATOM 828 C C . GLU A 1 106 ? 24.513 -0.303 -21.837 1.00 87.31 106 GLU A C 1
ATOM 830 O O . GLU A 1 106 ? 25.411 0.344 -22.383 1.00 87.31 106 GLU A O 1
ATOM 835 N N . ASN A 1 107 ? 24.722 -1.549 -21.394 1.00 83.31 107 ASN A N 1
ATOM 836 C CA . ASN A 1 107 ? 26.003 -2.255 -21.511 1.00 83.31 107 ASN A CA 1
ATOM 837 C C . ASN A 1 107 ? 26.154 -3.078 -22.803 1.00 83.31 107 ASN A C 1
ATOM 839 O O . ASN A 1 107 ? 27.289 -3.342 -23.212 1.00 83.31 107 ASN A O 1
ATOM 843 N N . LYS A 1 108 ? 25.060 -3.429 -23.498 1.00 78.19 108 LYS A N 1
ATOM 844 C CA . LYS A 1 108 ? 25.130 -4.075 -24.828 1.00 78.19 108 LYS A CA 1
ATOM 845 C C . LYS A 1 108 ? 25.900 -3.226 -25.846 1.00 78.19 108 LYS A C 1
ATOM 847 O O . LYS A 1 108 ? 26.580 -3.778 -26.700 1.00 78.19 108 LYS A O 1
ATOM 852 N N . GLY A 1 109 ? 25.847 -1.897 -25.731 1.00 58.75 109 GLY A N 1
ATOM 853 C CA . GLY A 1 109 ? 26.576 -0.977 -26.614 1.00 58.75 109 GLY A CA 1
ATOM 854 C C . GLY A 1 109 ? 28.067 -0.787 -26.296 1.00 58.75 109 GLY A C 1
ATOM 855 O O . GLY A 1 109 ? 28.742 -0.092 -27.046 1.00 58.75 109 GLY A O 1
ATOM 856 N N . LYS A 1 110 ? 28.585 -1.354 -25.194 1.00 57.94 110 LYS A N 1
ATOM 857 C CA . LYS A 1 110 ? 29.971 -1.143 -24.717 1.00 57.94 110 LYS A CA 1
ATOM 858 C C . LYS A 1 110 ? 30.886 -2.364 -24.850 1.00 57.94 110 LYS A C 1
ATOM 860 O O . LYS A 1 110 ? 32.064 -2.268 -24.538 1.00 57.94 110 LYS A O 1
ATOM 865 N N . THR A 1 111 ? 30.355 -3.515 -25.256 1.00 51.44 111 THR A N 1
ATOM 866 C CA . THR A 1 111 ? 31.100 -4.790 -25.348 1.00 51.44 111 THR A CA 1
ATOM 867 C C . THR A 1 111 ? 31.474 -5.171 -26.783 1.00 51.44 111 THR A C 1
ATOM 869 O O . THR A 1 111 ? 31.979 -6.265 -27.017 1.00 51.44 111 THR A O 1
ATOM 872 N N . SER A 1 112 ? 31.236 -4.275 -27.743 1.00 46.88 112 SER A N 1
ATOM 873 C CA . SER A 1 112 ? 31.480 -4.474 -29.176 1.00 46.88 112 SER A CA 1
ATOM 874 C C . SER A 1 112 ? 32.723 -3.745 -29.721 1.00 46.88 112 SER A C 1
ATOM 876 O O . SER A 1 112 ? 32.785 -3.510 -30.9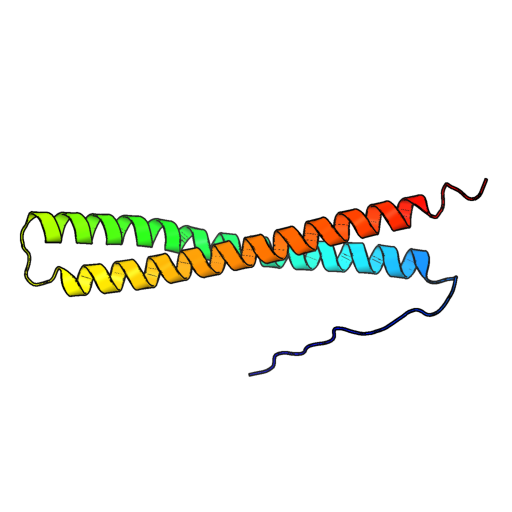26 1.00 46.88 112 SER A O 1
ATOM 878 N N . GLU A 1 113 ? 33.696 -3.403 -28.869 1.00 39.62 113 GLU A N 1
ATOM 879 C CA . GLU A 1 113 ? 35.043 -2.935 -29.267 1.00 39.62 113 GLU A CA 1
ATOM 880 C C . GLU A 1 113 ? 36.126 -3.956 -28.902 1.00 39.62 113 GLU A C 1
ATOM 882 O O . GLU A 1 113 ? 36.068 -4.506 -27.777 1.00 39.62 113 GLU A O 1
#

Sequence (113 aa):
MKKILFFGVILLLTACSKSELEQLKSDQEDLKKQADELTKQADPLSEECQKLVAQYKDALAKNSSDMEAKKEAAKKVCQQAFDLSNKALELRDEIFNIQIAIIAEENKGKTSE